Protein AF-A0A164G8L7-F1 (afdb_monomer)

Secondary structure (DSSP, 8-state):
---S---EE-TTS-EE-----S-HHHHHHHHHHHH-GGGHHHHHHHHHHHHH--S-----S-----------------PPPGGGTS-GGG------SHHHHHHHHHHHHHHTT--GGGGGSHHHHHHHHHHHTT--PPPHHHHHHHHHHHH-

Mean predicted aligned error: 19.89 Å

Foldseek 3Di:
DPPPDPFDADPVRHTDPDPDDPDPLVVVLVCCVVPVVVCNVVSVVVVVCVVPDDPDDDDDDDDDDDDDDDPPPPPPPPPPPVVVVPDPVPPDPQDDDLVSVLVVVLCVCVVVVHQLCLLVDPVNCVVVVVRVPPHDRDHSVVSVVVVVVVPD

Organism: NCBI:txid35525

Sequence (152 aa):
ICHKTKTKFNKKGEIELLTITNNSGYNAKRHIRTIHPTHLTEFNSAWQRRNQEPSEERQSSNPVQAGLSTTRKVKKANQPSIKNHLDSSWKYKQIRTQEDLDKAILNHLIADLLPFSEVEKEAFKNLIGGLSGPLVIRSRPFMVELLKKTYS

Radius of gyration: 28.93 Å; Cα contacts (8 Å, |Δi|>4): 63; chains: 1; bounding box: 75×44×63 Å

Structure (mmCIF, N/CA/C/O backbone):
data_AF-A0A164G8L7-F1
#
_entry.id   AF-A0A164G8L7-F1
#
loop_
_atom_site.group_PDB
_atom_site.id
_atom_site.type_symbol
_atom_site.label_atom_id
_atom_site.label_alt_id
_atom_site.label_comp_id
_atom_site.label_asym_id
_atom_site.label_entity_id
_atom_site.label_seq_id
_atom_site.pdbx_PDB_ins_code
_atom_site.Cartn_x
_atom_site.Cartn_y
_atom_site.Cartn_z
_atom_site.occupancy
_atom_site.B_iso_or_equiv
_atom_site.auth_seq_id
_atom_site.auth_comp_id
_atom_site.auth_asym_id
_atom_site.auth_atom_id
_atom_site.pdbx_PDB_model_num
ATOM 1 N N . ILE A 1 1 ? 27.677 6.002 -26.194 1.00 47.03 1 ILE A N 1
ATOM 2 C CA . ILE A 1 1 ? 26.192 5.926 -26.172 1.00 47.03 1 ILE A CA 1
ATOM 3 C C . ILE A 1 1 ? 25.774 4.668 -26.947 1.00 47.03 1 ILE A C 1
ATOM 5 O O . ILE A 1 1 ? 25.659 4.741 -28.158 1.00 47.03 1 ILE A O 1
ATOM 9 N N . CYS A 1 2 ? 25.651 3.498 -26.298 1.00 50.09 2 CYS A N 1
ATOM 10 C CA . CYS A 1 2 ? 25.467 2.197 -26.990 1.00 50.09 2 CYS A CA 1
ATOM 11 C C . CYS A 1 2 ? 24.155 1.463 -26.622 1.00 50.09 2 CYS A C 1
ATOM 13 O O . CYS A 1 2 ? 23.989 0.273 -26.872 1.00 50.09 2 CYS A O 1
ATOM 15 N N . HIS A 1 3 ? 23.192 2.154 -26.007 1.00 50.34 3 HIS A N 1
ATOM 16 C CA . HIS A 1 3 ? 21.934 1.541 -25.562 1.00 50.34 3 HIS A CA 1
ATOM 17 C C . HIS A 1 3 ? 20.722 2.370 -25.987 1.00 50.34 3 HIS A C 1
ATOM 19 O O . HIS A 1 3 ? 19.948 2.797 -25.136 1.00 50.34 3 HIS A O 1
ATOM 25 N N . LYS A 1 4 ? 20.564 2.641 -27.290 1.00 45.34 4 LYS A N 1
ATOM 26 C CA . LYS A 1 4 ? 19.409 3.421 -27.766 1.00 45.34 4 LYS A CA 1
ATOM 27 C C . LYS A 1 4 ? 18.120 2.616 -27.966 1.00 45.34 4 LYS A C 1
ATOM 29 O O . LYS A 1 4 ? 17.067 3.229 -27.953 1.00 45.34 4 LYS A O 1
ATOM 34 N N . THR A 1 5 ? 18.145 1.283 -28.016 1.00 50.69 5 THR A N 1
ATOM 35 C CA . THR A 1 5 ? 16.911 0.474 -28.088 1.00 50.69 5 THR A CA 1
ATOM 36 C C . THR A 1 5 ? 17.159 -0.943 -27.557 1.00 50.69 5 THR A C 1
ATOM 38 O O . THR A 1 5 ? 17.983 -1.683 -28.087 1.00 50.69 5 THR A O 1
ATOM 41 N N . LYS A 1 6 ? 16.474 -1.328 -26.469 1.00 57.34 6 LYS A N 1
ATOM 42 C CA . LYS A 1 6 ? 16.587 -2.650 -25.808 1.00 57.34 6 LYS A CA 1
ATOM 43 C C . LYS A 1 6 ? 15.498 -3.643 -26.248 1.00 57.34 6 LYS A C 1
ATOM 45 O O . LYS A 1 6 ? 15.249 -4.616 -25.544 1.00 57.34 6 LYS A O 1
ATOM 50 N N . THR A 1 7 ? 14.847 -3.414 -27.385 1.00 58.50 7 THR A N 1
ATOM 51 C CA . THR A 1 7 ? 13.706 -4.231 -27.819 1.00 58.50 7 THR A CA 1
ATOM 52 C C . THR A 1 7 ? 14.050 -4.925 -29.126 1.00 58.50 7 THR A C 1
ATOM 54 O O . THR A 1 7 ? 14.300 -4.266 -30.133 1.00 58.50 7 THR A O 1
ATOM 57 N N . LYS A 1 8 ? 14.108 -6.258 -29.094 1.00 61.44 8 LYS A N 1
ATOM 58 C CA . LYS A 1 8 ? 14.301 -7.104 -30.274 1.00 61.44 8 LYS A CA 1
ATOM 59 C C . LYS A 1 8 ? 12.960 -7.749 -30.621 1.00 61.44 8 LYS A C 1
ATOM 61 O O . LYS A 1 8 ? 12.255 -8.188 -29.718 1.00 61.44 8 LYS A O 1
ATOM 66 N N . PHE A 1 9 ? 12.623 -7.795 -31.906 1.00 57.78 9 PHE A N 1
ATOM 67 C CA . PHE A 1 9 ? 11.383 -8.389 -32.402 1.00 57.78 9 PHE A CA 1
ATOM 68 C C . PHE A 1 9 ? 11.668 -9.722 -33.104 1.00 57.78 9 PHE A C 1
ATOM 70 O O . PHE A 1 9 ? 12.713 -9.882 -33.744 1.00 57.78 9 PHE A O 1
ATOM 77 N N . ASN A 1 10 ? 10.765 -10.691 -32.968 1.00 66.75 10 ASN A N 1
ATOM 78 C CA . ASN A 1 10 ? 10.853 -11.974 -33.661 1.00 66.75 10 ASN A CA 1
ATOM 79 C C . ASN A 1 10 ? 10.420 -11.841 -35.143 1.00 66.75 10 ASN A C 1
ATOM 81 O O . ASN A 1 10 ? 9.955 -10.791 -35.581 1.00 66.75 10 ASN A O 1
ATOM 85 N N . LYS A 1 11 ? 10.540 -12.920 -35.936 1.00 61.62 11 LYS A N 1
ATOM 86 C CA . LYS A 1 11 ? 10.135 -12.938 -37.363 1.00 61.62 11 LYS A CA 1
ATOM 87 C C . LYS A 1 11 ? 8.633 -12.684 -37.600 1.00 61.62 11 LYS A C 1
ATOM 89 O O . LYS A 1 11 ? 8.236 -12.504 -38.743 1.00 61.62 11 LYS A O 1
ATOM 94 N N . LYS A 1 12 ? 7.818 -12.700 -36.541 1.00 72.62 12 LYS A N 1
ATOM 95 C CA . LYS A 1 12 ? 6.378 -12.408 -36.546 1.00 72.62 12 LYS A CA 1
ATOM 96 C C . LYS A 1 12 ? 6.063 -10.989 -36.043 1.00 72.62 12 LYS A C 1
ATOM 98 O O . LYS A 1 12 ? 4.899 -10.626 -35.972 1.00 72.62 12 LYS A O 1
ATOM 103 N N . GLY A 1 13 ? 7.083 -10.190 -35.707 1.00 54.62 13 GLY A N 1
ATOM 104 C CA . GLY A 1 13 ? 6.930 -8.815 -35.228 1.00 54.62 13 GLY A CA 1
ATOM 105 C C . GLY A 1 13 ? 6.626 -8.674 -33.732 1.00 54.62 13 GLY A C 1
ATOM 106 O O . GLY A 1 13 ? 6.323 -7.574 -33.285 1.00 54.62 13 GLY A O 1
ATOM 107 N N . GLU A 1 14 ? 6.724 -9.742 -32.939 1.00 66.00 14 GLU A N 1
ATOM 108 C CA . GLU A 1 14 ? 6.446 -9.707 -31.495 1.00 66.00 14 GLU A CA 1
ATOM 109 C C . GLU A 1 14 ? 7.721 -9.437 -30.686 1.00 66.00 14 GLU A C 1
ATOM 111 O O . GLU A 1 14 ? 8.821 -9.812 -31.100 1.00 66.00 14 GLU A O 1
ATOM 116 N N . ILE A 1 15 ? 7.579 -8.819 -29.510 1.00 59.69 15 ILE A N 1
ATOM 117 C CA . ILE A 1 15 ? 8.696 -8.525 -28.601 1.00 59.69 15 ILE A CA 1
ATOM 118 C C . ILE A 1 15 ? 9.314 -9.843 -28.099 1.00 59.69 15 ILE A C 1
ATOM 120 O O . ILE A 1 15 ? 8.676 -10.611 -27.382 1.00 59.69 15 ILE A O 1
ATOM 124 N N . GLU A 1 16 ? 10.577 -10.100 -28.442 1.00 63.84 16 GLU A N 1
ATOM 125 C CA . GLU A 1 16 ? 11.341 -11.255 -27.966 1.00 63.84 16 GLU A CA 1
ATOM 126 C C . GLU A 1 16 ? 11.993 -10.901 -26.620 1.00 63.84 16 GLU A C 1
ATOM 128 O O . GLU A 1 16 ? 12.859 -10.022 -26.544 1.00 63.84 16 GLU A O 1
ATOM 133 N N . LEU A 1 17 ? 11.573 -11.571 -25.540 1.00 55.78 17 LEU A N 1
ATOM 134 C CA . LEU A 1 17 ? 12.124 -11.342 -24.205 1.00 55.78 17 LEU A CA 1
ATOM 135 C C . LEU A 1 17 ? 13.630 -11.645 -24.213 1.00 55.78 17 LEU A C 1
ATOM 137 O O . LEU A 1 17 ? 14.062 -12.772 -24.460 1.00 55.78 17 LEU A O 1
ATOM 141 N N . LEU A 1 18 ? 14.452 -10.633 -23.938 1.00 58.69 18 LEU A N 1
ATOM 142 C CA . LEU A 1 18 ? 15.902 -10.778 -23.935 1.00 58.69 18 LEU A CA 1
ATOM 143 C C . LEU A 1 18 ? 16.316 -11.624 -22.718 1.00 58.69 18 LEU A C 1
ATOM 145 O O . LEU A 1 18 ? 16.441 -11.108 -21.611 1.00 58.69 18 LEU A O 1
ATOM 149 N N . THR A 1 19 ? 16.527 -12.932 -22.894 1.00 51.91 19 THR A N 1
ATOM 150 C CA . THR A 1 19 ? 16.945 -13.822 -21.795 1.00 51.91 19 THR A CA 1
ATOM 151 C C . THR A 1 19 ? 18.378 -13.501 -21.374 1.00 51.91 19 THR A C 1
ATOM 153 O O . THR A 1 19 ? 19.343 -14.019 -21.946 1.00 51.91 19 THR A O 1
ATOM 156 N N . ILE A 1 20 ? 18.557 -12.604 -20.408 1.00 55.66 20 ILE A N 1
ATOM 157 C CA . ILE A 1 20 ? 19.858 -12.342 -19.789 1.00 55.66 20 ILE A CA 1
ATOM 158 C C . ILE A 1 20 ? 20.155 -13.523 -18.869 1.00 55.66 20 ILE A C 1
ATOM 160 O O . ILE A 1 20 ? 19.512 -13.706 -17.842 1.00 55.66 20 ILE A O 1
ATOM 164 N N . THR A 1 21 ? 21.112 -14.357 -19.262 1.00 53.88 21 THR A N 1
ATOM 165 C CA . THR A 1 21 ? 21.589 -15.445 -18.400 1.00 53.88 21 THR A CA 1
ATOM 166 C C . THR A 1 21 ? 22.660 -14.892 -17.462 1.00 53.88 21 THR A C 1
ATOM 168 O O . THR A 1 21 ? 23.393 -13.985 -17.850 1.00 53.88 21 THR A O 1
ATOM 171 N N . ASN A 1 22 ? 22.836 -15.448 -16.261 1.00 57.75 22 ASN A N 1
ATOM 172 C CA . ASN A 1 22 ? 23.932 -15.044 -15.357 1.00 57.75 22 ASN A CA 1
ATOM 173 C C . ASN A 1 22 ? 25.336 -15.405 -15.888 1.00 57.75 22 ASN A C 1
ATOM 175 O O . ASN A 1 22 ? 26.340 -15.195 -15.208 1.00 57.75 22 ASN A O 1
ATOM 179 N N . ASN A 1 23 ? 25.434 -15.942 -17.106 1.00 66.75 23 ASN A N 1
ATOM 180 C CA . ASN A 1 23 ? 26.694 -16.251 -17.750 1.00 66.75 23 ASN A CA 1
ATOM 181 C C . ASN A 1 23 ? 27.122 -15.105 -18.683 1.00 66.75 23 ASN A C 1
ATOM 183 O O . ASN A 1 23 ? 26.623 -14.948 -19.802 1.00 66.75 23 ASN A O 1
ATOM 187 N N . SER A 1 24 ? 28.090 -14.315 -18.211 1.00 71.12 24 SER A N 1
ATOM 188 C CA . SER A 1 24 ? 28.632 -13.144 -18.913 1.00 71.12 24 SER A CA 1
ATOM 189 C C . SER A 1 24 ? 29.172 -13.463 -20.310 1.00 71.12 24 SER A C 1
ATOM 191 O O . SER A 1 24 ? 29.078 -12.626 -21.205 1.00 71.12 24 SER A O 1
ATOM 193 N N . GLY A 1 25 ? 29.665 -14.683 -20.534 1.00 74.12 25 GLY A N 1
ATOM 194 C CA . GLY A 1 25 ? 30.187 -15.119 -21.825 1.00 74.12 25 GLY A CA 1
ATOM 195 C C . GLY A 1 25 ? 29.123 -15.297 -22.904 1.00 74.12 25 GLY A C 1
ATOM 196 O O . GLY A 1 25 ? 29.298 -14.839 -24.032 1.00 74.12 25 GLY A O 1
ATOM 197 N N . TYR A 1 26 ? 27.985 -15.903 -22.557 1.00 72.69 26 TYR A N 1
ATOM 198 C CA . TYR A 1 26 ? 26.862 -16.048 -23.491 1.00 72.69 26 TYR A CA 1
ATOM 199 C C . TYR A 1 26 ? 26.234 -14.694 -23.820 1.00 72.69 26 TYR A C 1
ATOM 201 O O . TYR A 1 26 ? 25.868 -14.447 -24.972 1.00 72.69 26 TYR A O 1
ATOM 209 N N . ASN A 1 27 ? 26.176 -13.792 -22.837 1.00 74.06 27 ASN A N 1
ATOM 210 C CA . ASN A 1 27 ? 25.706 -12.426 -23.052 1.00 74.06 27 ASN A CA 1
ATOM 211 C C . ASN A 1 27 ? 26.654 -11.650 -23.985 1.00 74.06 27 ASN A C 1
ATOM 213 O O . ASN A 1 27 ? 26.184 -11.017 -24.931 1.00 74.06 27 ASN A O 1
ATOM 217 N N . ALA A 1 28 ? 27.974 -11.756 -23.786 1.00 78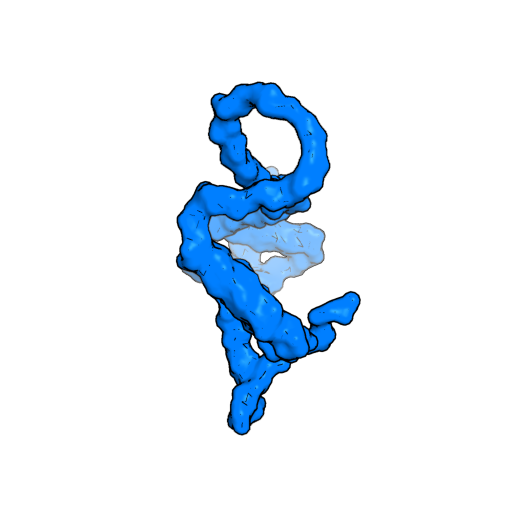.50 28 ALA A N 1
ATOM 218 C CA . ALA A 1 28 ? 28.977 -11.137 -24.657 1.00 78.50 28 ALA A CA 1
ATOM 219 C C . ALA A 1 28 ? 28.918 -11.688 -26.092 1.00 78.50 28 ALA A C 1
ATOM 221 O O . ALA A 1 28 ? 28.874 -10.917 -27.050 1.00 78.50 28 ALA A O 1
ATOM 222 N N . LYS A 1 29 ? 28.807 -13.014 -26.252 1.00 80.38 29 LYS A N 1
ATOM 223 C CA . LYS A 1 29 ? 28.635 -13.660 -27.563 1.00 80.38 29 LYS A CA 1
ATOM 224 C C . LYS A 1 29 ? 27.395 -13.147 -28.289 1.00 80.38 29 LYS A C 1
ATOM 226 O O . LYS A 1 29 ? 27.443 -12.886 -29.488 1.00 80.38 29 LYS A O 1
ATOM 231 N N . ARG A 1 30 ? 26.276 -13.002 -27.572 1.00 75.31 30 ARG A N 1
ATOM 232 C CA . ARG A 1 30 ? 25.035 -12.454 -28.131 1.00 75.31 30 ARG A CA 1
ATOM 233 C C . ARG A 1 30 ? 25.223 -11.007 -28.581 1.00 75.31 30 ARG A C 1
ATOM 235 O O . ARG A 1 30 ? 24.835 -10.694 -29.698 1.00 75.31 30 ARG A O 1
ATOM 242 N N . HIS A 1 31 ? 25.840 -10.166 -27.754 1.00 80.44 31 HIS A N 1
ATOM 243 C CA . HIS A 1 31 ? 26.101 -8.765 -28.086 1.00 80.44 31 HIS A CA 1
ATOM 244 C C . HIS A 1 31 ? 26.947 -8.625 -29.356 1.00 80.44 31 HIS A C 1
ATOM 246 O O . HIS A 1 31 ? 26.561 -7.894 -30.267 1.00 80.44 31 HIS A O 1
ATOM 252 N N . ILE A 1 32 ? 28.043 -9.382 -29.456 1.00 82.69 32 ILE A N 1
ATOM 253 C CA . ILE A 1 32 ? 28.915 -9.368 -30.637 1.00 82.69 32 ILE A CA 1
ATOM 254 C C . ILE A 1 32 ? 28.148 -9.841 -31.872 1.00 82.69 32 ILE A C 1
ATOM 256 O O . ILE A 1 32 ? 28.195 -9.178 -32.897 1.00 82.69 32 ILE A O 1
ATOM 260 N N . ARG A 1 33 ? 27.342 -10.908 -31.770 1.00 79.19 33 ARG A N 1
ATOM 261 C CA . ARG A 1 33 ? 26.478 -11.354 -32.880 1.00 79.19 33 ARG A CA 1
ATOM 262 C C . ARG A 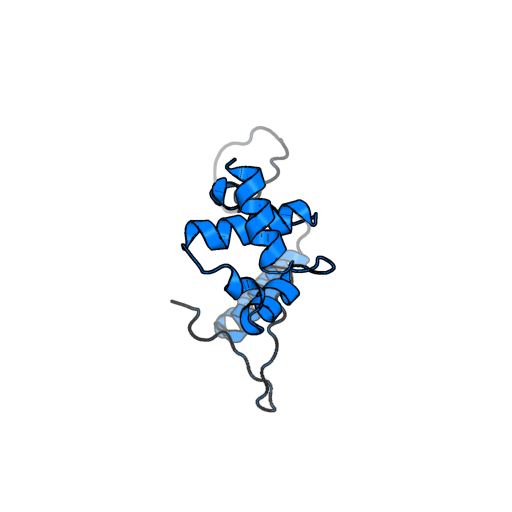1 33 ? 25.535 -10.263 -33.386 1.00 79.19 33 ARG A C 1
ATOM 264 O O . ARG A 1 33 ? 25.299 -10.194 -34.584 1.00 79.19 33 ARG A O 1
ATOM 271 N N . THR A 1 34 ? 24.960 -9.469 -32.485 1.00 75.94 34 THR A N 1
ATOM 272 C CA . THR A 1 34 ? 23.922 -8.490 -32.841 1.00 75.94 34 THR A CA 1
ATOM 273 C C . THR A 1 34 ? 24.471 -7.127 -33.245 1.00 75.94 34 THR A C 1
ATOM 275 O O . THR A 1 34 ? 23.880 -6.485 -34.102 1.00 75.94 34 THR A O 1
ATOM 278 N N . ILE A 1 35 ? 25.557 -6.669 -32.618 1.00 78.44 35 ILE A N 1
ATOM 279 C CA . ILE A 1 35 ? 26.072 -5.297 -32.771 1.00 78.44 35 ILE A CA 1
ATOM 280 C C . ILE A 1 35 ? 27.391 -5.270 -33.549 1.00 78.44 35 ILE A C 1
ATOM 282 O O . ILE A 1 35 ? 27.651 -4.326 -34.288 1.00 78.44 35 ILE A O 1
ATOM 286 N N . HIS A 1 36 ? 28.210 -6.316 -33.424 1.00 81.38 36 HIS A N 1
ATOM 287 C CA . HIS A 1 36 ? 29.550 -6.389 -34.010 1.00 81.38 36 HIS A CA 1
ATOM 288 C C . HIS A 1 36 ? 29.751 -7.692 -34.805 1.00 81.38 36 HIS A C 1
ATOM 290 O O . HIS A 1 36 ? 30.668 -8.462 -34.502 1.00 81.38 36 HIS A O 1
ATOM 296 N N . PRO A 1 37 ? 28.895 -7.985 -35.807 1.00 83.06 37 PRO A N 1
ATOM 297 C CA . PRO A 1 37 ? 28.901 -9.273 -36.502 1.00 83.06 37 PRO A CA 1
ATOM 298 C C . PRO A 1 37 ? 30.235 -9.567 -37.201 1.00 83.06 37 PRO A C 1
ATOM 300 O O . PRO A 1 37 ? 30.631 -10.726 -37.292 1.00 83.06 37 PRO A O 1
ATOM 303 N N . THR A 1 38 ? 30.968 -8.531 -37.615 1.00 89.19 38 THR A N 1
ATOM 304 C CA . THR A 1 38 ? 32.314 -8.634 -38.202 1.00 89.19 38 THR A CA 1
ATOM 305 C C . THR A 1 38 ? 33.345 -9.247 -37.247 1.00 89.19 38 THR A C 1
ATOM 307 O O . THR A 1 38 ? 34.247 -9.947 -37.691 1.00 89.19 38 THR A O 1
ATOM 310 N N . HIS A 1 39 ? 33.182 -9.063 -35.933 1.00 84.62 39 HIS A N 1
ATOM 311 C CA . HIS A 1 39 ? 34.090 -9.584 -34.901 1.00 84.62 39 HIS A CA 1
ATOM 312 C C . HIS A 1 39 ? 33.662 -10.955 -34.359 1.00 84.62 39 HIS A C 1
ATOM 314 O O . HIS A 1 39 ? 34.287 -11.512 -33.453 1.00 84.62 39 HIS A O 1
ATOM 320 N N . LEU A 1 40 ? 32.578 -11.526 -34.892 1.00 84.62 40 LEU A N 1
ATOM 321 C CA . LEU A 1 40 ? 32.019 -12.776 -34.393 1.00 84.62 40 LEU A CA 1
ATOM 322 C C . L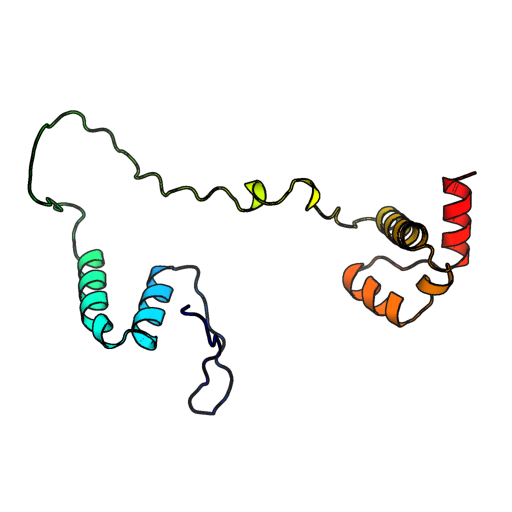EU A 1 40 ? 32.962 -13.966 -34.600 1.00 84.62 40 LEU A C 1
ATOM 324 O O . LEU A 1 40 ? 33.057 -14.831 -33.727 1.00 84.62 40 LEU A O 1
ATOM 328 N N . THR A 1 41 ? 33.641 -14.017 -35.743 1.00 86.62 41 THR A N 1
ATOM 329 C CA . THR A 1 41 ? 34.579 -15.095 -36.078 1.00 86.62 41 THR A CA 1
ATOM 330 C C . THR A 1 41 ? 35.764 -15.089 -35.119 1.00 86.62 41 THR A C 1
ATOM 332 O O . THR A 1 41 ? 36.042 -16.103 -34.487 1.00 86.62 41 THR A O 1
ATOM 335 N N . GLU A 1 42 ? 36.381 -13.924 -34.919 1.00 87.06 42 GLU A N 1
ATOM 336 C CA . GLU A 1 42 ? 37.488 -13.733 -33.979 1.00 87.06 42 GLU A CA 1
ATOM 337 C C . GLU A 1 42 ? 37.091 -14.115 -32.544 1.00 87.06 42 GLU A C 1
ATOM 339 O O . GLU A 1 42 ? 37.792 -14.881 -31.875 1.00 87.06 42 GLU A O 1
ATOM 344 N N . PHE A 1 43 ? 35.915 -13.662 -32.095 1.00 86.00 43 PHE A N 1
ATOM 345 C CA . PHE A 1 43 ? 35.389 -14.002 -30.776 1.00 86.00 43 PHE A CA 1
ATOM 346 C C . PHE A 1 43 ? 35.172 -15.511 -30.607 1.00 86.00 43 PHE A C 1
ATOM 348 O O . PHE A 1 43 ? 35.531 -16.074 -29.572 1.00 86.00 43 PHE A O 1
ATOM 355 N N . ASN A 1 44 ? 34.594 -16.189 -31.604 1.00 86.81 44 ASN A N 1
ATOM 356 C CA . ASN A 1 44 ? 34.367 -17.634 -31.541 1.00 86.81 44 ASN A CA 1
ATOM 357 C C . ASN A 1 44 ? 35.686 -18.411 -31.485 1.00 86.81 44 ASN A C 1
ATOM 359 O O . ASN A 1 44 ? 35.794 -19.331 -30.674 1.00 86.81 44 ASN A O 1
ATOM 363 N N . SER A 1 45 ? 36.686 -18.012 -32.271 1.00 85.69 45 SER A N 1
ATOM 364 C CA . SER A 1 45 ? 38.014 -18.631 -32.258 1.00 85.69 45 SER A CA 1
ATOM 365 C C . SER A 1 45 ? 38.715 -18.443 -30.909 1.00 85.69 45 SER A C 1
ATOM 367 O O . SER A 1 45 ? 39.293 -19.383 -30.367 1.00 85.69 45 SER A O 1
ATOM 369 N N . ALA A 1 46 ? 38.630 -17.255 -30.300 1.00 83.94 46 ALA A N 1
ATOM 370 C CA . ALA A 1 46 ? 39.159 -17.016 -28.953 1.00 83.94 46 ALA A CA 1
ATOM 371 C C . ALA A 1 46 ? 38.408 -17.820 -27.872 1.00 83.94 46 ALA A C 1
ATOM 373 O O . ALA A 1 46 ? 39.019 -18.340 -26.936 1.00 83.94 46 ALA A O 1
ATOM 374 N N . TRP A 1 47 ? 37.087 -17.955 -28.017 1.00 81.25 47 TRP A N 1
ATOM 375 C CA . TRP A 1 47 ? 36.238 -18.725 -27.108 1.00 81.25 47 TRP A CA 1
ATOM 376 C C . TRP A 1 47 ? 36.519 -20.230 -27.174 1.00 81.25 47 TRP A C 1
ATOM 378 O O . TRP A 1 47 ? 36.515 -20.901 -26.145 1.00 81.25 47 TRP A O 1
ATOM 388 N N . GLN A 1 48 ? 36.775 -20.764 -28.370 1.00 80.00 48 GLN A N 1
ATOM 389 C CA . GLN A 1 48 ? 37.137 -22.168 -28.567 1.00 80.00 48 GLN A CA 1
ATOM 390 C C . GLN A 1 48 ? 38.529 -22.479 -28.016 1.00 80.00 48 GLN A C 1
ATOM 392 O O . GLN A 1 48 ? 38.658 -23.455 -27.283 1.00 80.00 48 GLN A O 1
ATOM 397 N N . ARG A 1 49 ? 39.526 -21.610 -28.252 1.00 78.75 49 ARG A N 1
ATOM 398 C CA . ARG A 1 49 ? 40.872 -21.752 -27.660 1.00 78.75 49 ARG A CA 1
ATOM 399 C C . ARG A 1 49 ? 40.828 -21.848 -26.137 1.00 78.75 49 ARG A C 1
ATOM 401 O O . ARG A 1 49 ? 41.447 -22.728 -25.554 1.00 78.75 49 ARG A O 1
ATOM 408 N N . ARG A 1 50 ? 40.006 -21.017 -25.487 1.00 72.06 50 ARG A N 1
ATOM 409 C CA . ARG A 1 50 ? 39.801 -21.066 -24.030 1.00 72.06 50 ARG A CA 1
ATOM 410 C C . ARG A 1 50 ? 39.285 -22.422 -23.525 1.00 72.06 50 ARG A C 1
ATOM 412 O O . ARG A 1 50 ? 39.553 -22.765 -22.381 1.00 72.06 50 ARG A O 1
ATOM 419 N N . ASN A 1 51 ? 38.517 -23.148 -24.334 1.00 66.38 51 ASN A N 1
ATOM 420 C CA . ASN A 1 51 ? 37.934 -24.431 -23.939 1.00 66.38 51 ASN A CA 1
ATOM 421 C C . ASN A 1 51 ? 38.812 -25.631 -24.327 1.00 66.38 51 ASN A C 1
ATOM 423 O O . ASN A 1 51 ? 38.479 -26.747 -23.942 1.00 66.38 51 ASN A O 1
ATOM 427 N N . GLN A 1 52 ? 39.874 -25.414 -25.110 1.00 62.72 52 GLN A N 1
ATOM 428 C CA . GLN A 1 52 ? 40.753 -26.466 -25.628 1.00 62.72 52 GLN A CA 1
ATOM 429 C C . GLN A 1 52 ? 42.171 -26.430 -25.042 1.00 62.72 52 GLN A C 1
ATOM 431 O O . GLN A 1 52 ? 42.841 -27.453 -25.093 1.00 62.72 52 GLN A O 1
ATOM 436 N N . GLU A 1 53 ? 42.632 -25.312 -24.472 1.00 51.41 53 GLU A N 1
ATOM 437 C CA . GLU A 1 53 ? 43.943 -25.250 -23.807 1.00 51.41 53 GLU A CA 1
ATOM 438 C C . GLU A 1 53 ? 43.902 -25.951 -22.429 1.00 51.41 53 GLU A C 1
ATOM 440 O O . GLU A 1 53 ? 43.141 -25.519 -21.552 1.00 51.41 53 GLU A O 1
ATOM 445 N N . PRO A 1 54 ? 44.729 -26.996 -22.186 1.00 50.25 54 P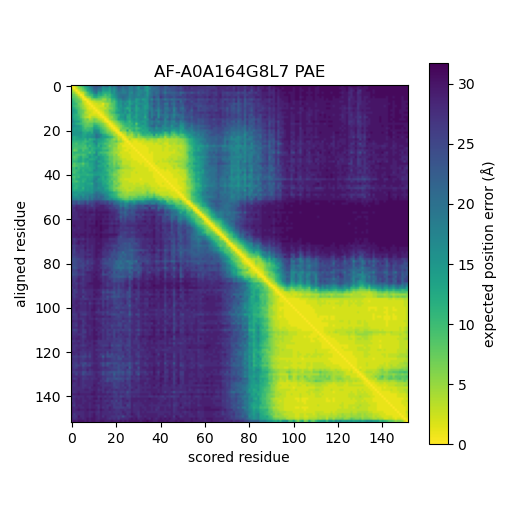RO A N 1
ATOM 446 C CA . PRO A 1 54 ? 45.164 -27.336 -20.835 1.00 50.25 54 PRO A CA 1
ATOM 447 C C . PRO A 1 54 ? 45.843 -26.104 -20.231 1.00 50.25 54 PRO A C 1
ATOM 449 O O . PRO A 1 54 ? 46.457 -25.315 -20.939 1.00 50.25 54 PRO A O 1
ATOM 452 N N . SER A 1 55 ? 45.701 -25.905 -18.926 1.00 54.31 55 SER A N 1
ATOM 453 C CA . SER A 1 55 ? 46.063 -24.680 -18.203 1.00 54.31 55 SER A CA 1
ATOM 454 C C . SER A 1 55 ? 47.572 -24.420 -18.051 1.00 54.31 55 SER A C 1
ATOM 456 O O . SER A 1 55 ? 48.007 -23.995 -16.982 1.00 54.31 55 SER A O 1
ATOM 458 N N . GLU A 1 56 ? 48.373 -24.656 -19.083 1.00 49.38 56 GLU A N 1
ATOM 459 C CA . GLU A 1 56 ? 49.801 -24.357 -19.123 1.00 49.38 56 GLU A CA 1
ATOM 460 C C . GLU A 1 56 ? 50.124 -23.629 -20.434 1.00 49.38 56 GLU A C 1
ATOM 462 O O . GLU A 1 56 ? 49.584 -23.953 -21.482 1.00 49.38 56 GLU A O 1
ATOM 467 N N . GLU A 1 57 ? 50.981 -22.612 -20.337 1.00 46.12 57 GLU A N 1
ATOM 468 C CA . GLU A 1 57 ? 51.443 -21.723 -21.415 1.00 46.12 57 GLU A CA 1
ATOM 469 C C . GLU A 1 57 ? 50.525 -20.557 -21.817 1.00 46.12 57 GLU A C 1
ATOM 471 O O . GLU A 1 57 ? 49.873 -20.524 -22.856 1.00 46.12 57 GLU A O 1
ATOM 476 N N . ARG A 1 58 ? 50.629 -19.466 -21.047 1.00 47.62 58 ARG A N 1
ATOM 477 C CA . ARG A 1 58 ? 50.633 -18.120 -21.643 1.00 47.62 58 ARG A CA 1
ATOM 478 C C . ARG A 1 58 ? 51.844 -17.335 -21.166 1.00 47.62 58 ARG A C 1
ATOM 480 O O . ARG A 1 58 ? 51.760 -16.541 -20.233 1.00 47.62 58 ARG A O 1
ATOM 487 N N . GLN A 1 59 ? 52.970 -17.564 -21.835 1.00 38.06 59 GLN A N 1
ATOM 488 C CA . GLN A 1 59 ? 54.066 -16.605 -21.886 1.00 38.06 59 GLN A CA 1
ATOM 489 C C . GLN A 1 59 ? 53.705 -15.524 -22.915 1.00 38.06 59 GLN A C 1
ATOM 491 O O . GLN A 1 59 ? 53.665 -15.778 -24.115 1.00 38.06 59 GLN A O 1
ATOM 496 N N . SER A 1 60 ? 53.421 -14.313 -22.435 1.00 37.94 60 SER A N 1
ATOM 497 C CA . SER A 1 60 ? 53.618 -13.094 -23.223 1.00 37.94 60 SER A CA 1
ATOM 498 C C . SER A 1 60 ? 55.051 -12.628 -22.968 1.00 37.94 60 SER A C 1
ATOM 500 O O . SER A 1 60 ? 55.512 -12.616 -21.829 1.00 37.94 60 SER A O 1
ATOM 502 N N . SER A 1 61 ? 55.751 -12.292 -24.041 1.00 38.50 61 SER A N 1
ATOM 503 C CA . SER A 1 61 ? 57.179 -11.983 -24.142 1.00 38.50 61 SER A CA 1
ATOM 504 C C . SER A 1 61 ? 57.718 -10.917 -23.158 1.00 38.50 61 SER A C 1
ATOM 506 O O . SER A 1 61 ? 57.421 -9.740 -23.332 1.00 38.50 61 SER A O 1
ATOM 508 N N . ASN A 1 62 ? 58.580 -11.380 -22.232 1.00 35.91 62 ASN A N 1
ATOM 509 C CA . ASN A 1 62 ? 59.791 -10.789 -21.600 1.00 35.91 62 ASN A CA 1
ATOM 510 C C . ASN A 1 62 ? 59.787 -9.431 -20.834 1.00 35.91 62 ASN A C 1
ATOM 512 O O . ASN A 1 62 ? 59.076 -8.511 -21.219 1.00 35.91 62 ASN A O 1
ATOM 516 N N . PRO A 1 63 ? 60.750 -9.202 -19.895 1.00 52.78 63 PRO A N 1
ATOM 517 C CA . PRO A 1 63 ? 61.419 -10.160 -18.996 1.00 52.78 63 PRO A CA 1
ATOM 518 C C . PRO A 1 63 ? 61.538 -9.683 -17.518 1.00 52.78 63 PRO A C 1
ATOM 520 O O . PRO A 1 63 ? 61.314 -8.525 -17.185 1.00 52.78 63 PRO A O 1
ATOM 523 N N . VAL A 1 64 ? 62.037 -10.602 -16.679 1.00 31.30 64 VAL A N 1
ATOM 524 C CA . VAL A 1 64 ? 62.787 -10.414 -15.415 1.00 31.30 64 VAL A CA 1
ATOM 525 C C . VAL A 1 64 ? 62.086 -10.830 -14.106 1.00 31.30 64 VAL A C 1
ATOM 527 O O . VAL A 1 64 ? 61.178 -10.190 -13.591 1.00 31.30 64 VAL A O 1
ATOM 530 N N . GLN A 1 65 ? 62.697 -11.885 -13.553 1.00 35.19 65 GLN A N 1
ATOM 531 C CA . GLN A 1 65 ? 62.779 -12.340 -12.163 1.00 35.19 65 GLN A CA 1
ATOM 532 C C . GLN A 1 65 ? 61.691 -13.264 -11.608 1.00 35.19 65 GLN A C 1
ATOM 534 O O . GLN A 1 65 ? 60.693 -12.883 -11.003 1.00 35.19 65 GLN A O 1
ATOM 539 N N . ALA A 1 66 ? 62.033 -14.544 -11.771 1.00 38.09 66 ALA A N 1
ATOM 540 C CA . ALA A 1 66 ? 61.699 -15.667 -10.920 1.00 38.09 66 ALA A CA 1
ATOM 541 C C . ALA A 1 66 ? 61.767 -15.334 -9.422 1.00 38.09 66 ALA A C 1
ATOM 543 O O . ALA A 1 66 ? 62.721 -14.724 -8.944 1.00 38.09 66 ALA A O 1
ATOM 544 N N . GLY A 1 67 ? 60.784 -15.839 -8.682 1.00 35.16 67 GLY A N 1
ATOM 545 C CA . GLY A 1 67 ? 60.827 -15.870 -7.231 1.00 35.16 67 GLY A CA 1
ATOM 546 C C . GLY A 1 67 ? 59.444 -16.015 -6.620 1.00 35.16 67 GLY A C 1
ATOM 547 O O . GLY A 1 67 ? 58.697 -15.050 -6.533 1.00 35.16 67 GLY A O 1
ATOM 548 N N . LEU A 1 68 ? 59.172 -17.218 -6.118 1.00 33.66 68 LEU A N 1
ATOM 549 C CA . LEU A 1 68 ? 58.110 -17.556 -5.173 1.00 33.66 68 LEU A CA 1
ATOM 550 C C . LEU A 1 68 ? 56.737 -17.919 -5.762 1.00 33.66 68 LEU A C 1
ATOM 552 O O . LEU A 1 68 ? 55.836 -17.106 -5.967 1.00 33.66 68 LEU A O 1
ATOM 556 N N . SER A 1 69 ? 56.571 -19.231 -5.917 1.00 42.81 69 SER A N 1
ATOM 557 C CA . SER A 1 69 ? 55.301 -19.936 -6.000 1.00 42.81 69 SER A CA 1
ATOM 558 C C . SER A 1 69 ? 54.434 -19.571 -4.796 1.00 42.81 69 SER A C 1
ATOM 560 O O . SER A 1 69 ? 54.591 -20.085 -3.692 1.00 42.81 69 SER A O 1
ATOM 562 N N . THR A 1 70 ? 53.481 -18.674 -4.989 1.00 37.75 70 THR A N 1
ATOM 563 C CA . THR A 1 70 ? 52.304 -18.612 -4.131 1.00 37.75 70 THR A CA 1
ATOM 564 C C . THR A 1 70 ? 51.116 -18.438 -5.046 1.00 37.75 70 THR A C 1
ATOM 566 O O . THR A 1 70 ? 51.074 -17.523 -5.865 1.00 37.75 70 THR A O 1
ATOM 569 N N . THR A 1 71 ? 50.168 -19.355 -4.922 1.00 43.25 71 THR A N 1
ATOM 570 C CA . THR A 1 71 ? 48.873 -19.376 -5.594 1.00 43.25 71 THR A CA 1
ATOM 571 C C . THR A 1 71 ? 48.118 -18.069 -5.345 1.00 43.25 71 THR A C 1
ATOM 573 O O . THR A 1 71 ? 47.222 -17.972 -4.505 1.00 43.25 71 THR A O 1
ATOM 576 N N . ARG A 1 72 ? 48.449 -17.011 -6.089 1.00 43.91 72 ARG A N 1
ATOM 577 C CA . ARG A 1 72 ? 47.643 -15.796 -6.116 1.00 43.91 72 ARG A CA 1
ATOM 578 C C . ARG A 1 72 ? 46.416 -16.113 -6.948 1.00 43.91 72 ARG A C 1
ATOM 580 O O . ARG A 1 72 ? 46.396 -15.927 -8.160 1.00 43.91 72 ARG A O 1
ATOM 587 N N . LYS A 1 73 ? 45.366 -16.576 -6.257 1.00 45.97 73 LYS A N 1
ATOM 588 C CA . LYS A 1 73 ? 43.981 -16.364 -6.681 1.00 45.97 73 LYS A CA 1
ATOM 589 C C . LYS A 1 73 ? 43.927 -14.937 -7.214 1.00 45.97 73 LYS A C 1
ATOM 591 O O . LYS A 1 73 ? 44.088 -14.002 -6.429 1.00 45.97 73 LYS A O 1
ATOM 596 N N . VAL A 1 74 ? 43.764 -14.768 -8.526 1.00 49.09 74 VAL A N 1
ATOM 597 C CA . VAL A 1 74 ? 43.450 -13.461 -9.099 1.00 49.09 74 VAL A CA 1
ATOM 598 C C . VAL A 1 74 ? 42.173 -13.051 -8.386 1.00 49.09 74 VAL A C 1
ATOM 600 O O . VAL A 1 74 ? 41.112 -13.638 -8.616 1.00 49.09 74 VAL A O 1
ATOM 603 N N . LYS A 1 75 ? 42.300 -12.144 -7.411 1.00 51.56 75 LYS A N 1
ATOM 604 C CA . LYS A 1 75 ? 41.156 -11.563 -6.728 1.00 51.56 75 LYS A CA 1
ATOM 605 C C . LYS A 1 75 ? 40.360 -10.938 -7.859 1.00 51.56 75 LYS A C 1
ATOM 607 O O . LYS A 1 75 ? 40.782 -9.926 -8.415 1.00 51.56 75 LYS A O 1
ATOM 612 N N . LYS A 1 76 ? 39.242 -11.571 -8.241 1.00 58.38 76 LYS A N 1
ATOM 613 C CA . LYS A 1 76 ? 38.184 -10.882 -8.977 1.00 58.38 76 LYS A CA 1
ATOM 614 C C . LYS A 1 76 ? 38.057 -9.539 -8.277 1.00 58.38 76 LYS A C 1
ATOM 616 O O . LYS A 1 76 ? 38.023 -9.533 -7.044 1.00 58.38 76 LYS A O 1
ATOM 621 N N . ALA A 1 77 ? 38.091 -8.436 -9.022 1.00 58.97 77 ALA A N 1
ATOM 622 C CA . ALA A 1 77 ? 37.735 -7.154 -8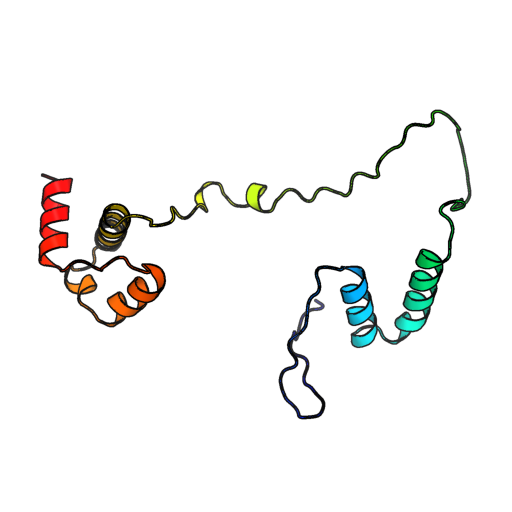.446 1.00 58.97 77 ALA A CA 1
ATOM 623 C C . ALA A 1 77 ? 36.364 -7.382 -7.810 1.00 58.97 77 ALA A C 1
ATOM 625 O O . ALA A 1 77 ? 35.374 -7.585 -8.514 1.00 58.97 77 ALA A O 1
ATOM 626 N N . ASN A 1 78 ? 36.349 -7.534 -6.485 1.00 62.28 78 ASN A N 1
ATOM 627 C CA . ASN A 1 78 ? 35.134 -7.689 -5.724 1.00 62.28 78 ASN A CA 1
ATOM 628 C C . ASN A 1 78 ? 34.537 -6.309 -5.837 1.00 62.28 78 ASN A C 1
ATOM 630 O O . ASN A 1 78 ? 34.912 -5.419 -5.075 1.00 62.28 78 ASN A O 1
ATOM 634 N N . GLN A 1 79 ? 33.713 -6.107 -6.864 1.00 64.50 79 GLN A N 1
ATOM 635 C CA . GLN A 1 79 ? 32.898 -4.922 -6.934 1.00 64.50 79 GLN A CA 1
ATOM 636 C C . GLN A 1 79 ? 32.235 -4.843 -5.557 1.00 64.50 79 GLN A C 1
ATOM 638 O O . GLN A 1 79 ? 31.605 -5.829 -5.145 1.00 64.50 79 GLN A O 1
ATOM 643 N N . PRO A 1 80 ? 32.481 -3.770 -4.787 1.00 67.69 80 PRO A N 1
ATOM 644 C CA . PRO A 1 80 ? 31.835 -3.612 -3.500 1.00 67.69 80 PRO A CA 1
ATOM 645 C C . PRO A 1 80 ? 30.343 -3.827 -3.720 1.00 67.69 80 PRO A C 1
ATOM 647 O O . PRO A 1 80 ? 29.776 -3.370 -4.717 1.00 67.69 80 PRO A O 1
ATOM 650 N N . SER A 1 81 ? 29.735 -4.619 -2.836 1.00 71.19 81 SER A N 1
ATOM 651 C CA . SER A 1 81 ? 28.303 -4.892 -2.900 1.00 71.19 81 SER A CA 1
ATOM 652 C C . SER A 1 81 ? 27.570 -3.570 -3.091 1.00 71.19 81 SER A C 1
ATOM 654 O O . SER A 1 81 ? 27.917 -2.594 -2.431 1.00 71.19 81 SER A O 1
ATOM 656 N N . ILE A 1 82 ? 26.546 -3.529 -3.948 1.00 68.06 82 ILE A N 1
ATOM 657 C CA . ILE A 1 82 ? 25.705 -2.333 -4.120 1.00 68.06 82 ILE A CA 1
ATOM 658 C C . ILE A 1 82 ? 25.214 -1.802 -2.759 1.00 68.06 82 ILE A C 1
ATOM 660 O O . ILE A 1 82 ? 25.067 -0.603 -2.574 1.00 68.06 82 ILE A O 1
ATOM 664 N N . LYS A 1 83 ? 25.074 -2.691 -1.763 1.00 64.75 83 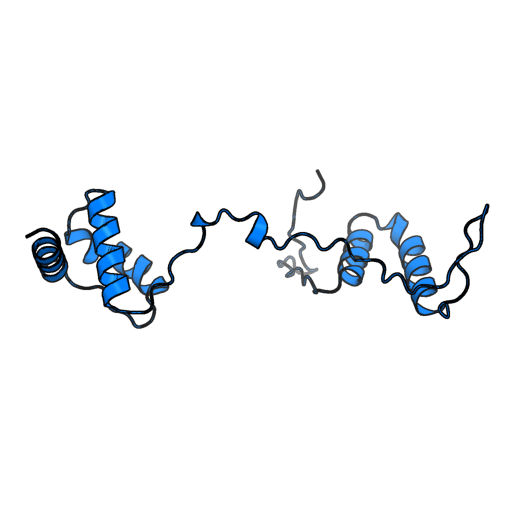LYS A N 1
ATOM 665 C CA . LYS A 1 83 ? 24.759 -2.364 -0.365 1.00 64.75 83 LYS A CA 1
ATOM 666 C C . LYS A 1 83 ? 25.729 -1.373 0.291 1.00 64.75 83 LYS A C 1
ATOM 668 O O . LYS A 1 83 ? 25.323 -0.706 1.226 1.00 64.75 83 LYS A O 1
ATOM 673 N N . ASN A 1 84 ? 26.973 -1.292 -0.176 1.00 67.19 84 ASN A N 1
ATOM 674 C CA . ASN A 1 84 ? 28.006 -0.389 0.338 1.00 67.19 84 ASN A CA 1
ATOM 675 C C . ASN A 1 84 ? 27.950 1.004 -0.316 1.00 67.19 84 ASN A C 1
ATOM 677 O O . ASN A 1 84 ? 28.650 1.907 0.125 1.00 67.19 84 ASN A O 1
ATOM 681 N N . HIS A 1 85 ? 27.160 1.156 -1.382 1.00 65.81 85 HIS A N 1
ATOM 682 C CA . HIS A 1 85 ? 26.925 2.421 -2.085 1.00 65.81 85 HIS A CA 1
ATOM 683 C C . HIS A 1 85 ? 25.485 2.918 -1.944 1.00 65.81 85 HIS A C 1
ATOM 685 O O . HIS A 1 85 ? 25.198 4.065 -2.268 1.00 65.81 85 HIS A O 1
ATOM 691 N N . LEU A 1 86 ? 24.578 2.052 -1.490 1.00 62.44 86 LEU A N 1
ATOM 692 C CA . LEU A 1 86 ? 23.257 2.456 -1.049 1.00 62.44 86 LEU A CA 1
ATOM 693 C C . LEU A 1 86 ? 23.411 3.149 0.296 1.00 62.44 86 LEU A C 1
ATOM 695 O O . LEU A 1 86 ? 24.018 2.604 1.218 1.00 62.44 86 LEU A O 1
ATOM 699 N N . ASP A 1 87 ? 22.860 4.350 0.380 1.00 63.47 87 ASP A N 1
ATOM 700 C CA . ASP A 1 87 ? 22.829 5.100 1.617 1.00 63.47 87 ASP A CA 1
ATOM 701 C C . ASP A 1 87 ? 22.146 4.259 2.710 1.00 63.47 87 ASP A C 1
ATOM 703 O O . ASP A 1 87 ? 21.184 3.526 2.451 1.00 63.47 87 ASP A O 1
ATOM 707 N N . SER A 1 88 ? 22.660 4.315 3.939 1.00 58.41 88 SER A N 1
ATOM 708 C CA . SER A 1 88 ? 22.173 3.474 5.051 1.00 58.41 88 SER A CA 1
ATOM 709 C C . SER A 1 88 ? 20.685 3.717 5.348 1.00 58.41 88 SER A C 1
ATOM 711 O O . SER A 1 88 ? 20.009 2.860 5.923 1.00 58.41 88 SER A O 1
ATOM 713 N N . SER A 1 89 ? 20.195 4.879 4.909 1.00 58.16 89 SER A N 1
ATOM 714 C CA . SER A 1 89 ? 18.819 5.369 4.935 1.00 58.16 89 SER A CA 1
ATOM 715 C C . SER A 1 89 ? 17.862 4.634 3.979 1.00 58.16 89 SER A C 1
ATOM 717 O O . SER A 1 89 ? 16.656 4.669 4.198 1.00 58.16 89 SER A O 1
ATOM 719 N N . TRP A 1 90 ? 18.356 3.908 2.963 1.00 53.84 90 TRP A N 1
ATOM 720 C CA . TRP A 1 90 ? 17.526 3.214 1.956 1.00 53.84 90 TRP A CA 1
ATOM 721 C C . TRP A 1 90 ? 16.784 1.981 2.500 1.00 53.84 90 TRP A C 1
ATOM 723 O O . TRP A 1 90 ? 15.920 1.415 1.827 1.00 53.84 90 TRP A O 1
ATOM 733 N N . LYS A 1 91 ? 17.107 1.491 3.702 1.00 61.38 91 LYS A N 1
ATOM 734 C CA . LYS A 1 91 ? 16.440 0.300 4.245 1.00 61.38 91 LYS A CA 1
ATOM 735 C C . LYS A 1 91 ? 14.991 0.631 4.609 1.00 61.38 91 LYS A C 1
ATOM 737 O O . LYS A 1 91 ? 14.699 0.951 5.756 1.00 61.38 91 LYS A O 1
ATOM 742 N N . TYR A 1 92 ? 14.083 0.493 3.643 1.00 66.88 92 TYR A N 1
ATOM 743 C CA . TYR A 1 92 ? 12.648 0.482 3.893 1.00 66.88 92 TYR A CA 1
ATOM 744 C C . TYR A 1 92 ? 12.367 -0.537 4.996 1.00 66.88 92 TYR A C 1
ATOM 746 O O . TYR A 1 92 ? 12.631 -1.736 4.835 1.00 66.88 92 TYR A O 1
ATOM 754 N N . LYS A 1 93 ? 11.883 -0.053 6.144 1.00 73.25 93 LYS A N 1
ATOM 755 C CA . LYS A 1 93 ? 11.435 -0.922 7.227 1.00 73.25 93 LYS A CA 1
ATOM 756 C C . LYS A 1 93 ? 10.236 -1.690 6.684 1.00 73.25 93 LYS A C 1
ATOM 758 O O . LYS A 1 93 ? 9.167 -1.123 6.488 1.00 73.25 93 LYS A O 1
ATOM 763 N N . GLN A 1 94 ? 10.452 -2.962 6.368 1.00 83.00 94 GLN A N 1
ATOM 764 C CA . GLN A 1 94 ? 9.397 -3.825 5.860 1.00 83.00 94 GLN A CA 1
ATOM 765 C C . GLN A 1 94 ? 8.266 -3.868 6.891 1.00 83.00 94 GLN A C 1
ATOM 767 O O . GLN A 1 94 ? 8.500 -4.247 8.040 1.00 83.00 94 GLN A O 1
ATOM 772 N N . ILE A 1 95 ? 7.061 -3.488 6.473 1.00 87.69 95 ILE A N 1
ATOM 773 C CA . ILE A 1 95 ? 5.860 -3.590 7.298 1.00 87.69 95 ILE A CA 1
ATOM 774 C C . ILE A 1 95 ? 5.540 -5.077 7.453 1.00 87.69 95 ILE A C 1
ATOM 776 O O . ILE A 1 95 ? 5.340 -5.779 6.461 1.00 87.69 95 ILE A O 1
ATOM 780 N N . ARG A 1 96 ? 5.569 -5.571 8.694 1.00 87.31 96 ARG A N 1
ATOM 781 C CA . ARG A 1 96 ? 5.331 -6.990 9.010 1.00 87.31 96 ARG A CA 1
ATOM 782 C C . ARG A 1 96 ? 4.128 -7.211 9.912 1.00 87.31 96 ARG A C 1
ATOM 784 O O . ARG A 1 96 ? 3.511 -8.265 9.816 1.00 87.31 96 ARG A O 1
ATOM 791 N N . THR A 1 97 ? 3.815 -6.252 10.781 1.00 93.38 97 THR A N 1
ATOM 792 C CA . THR A 1 97 ? 2.689 -6.347 11.715 1.00 93.38 97 THR A CA 1
ATOM 793 C C . THR A 1 97 ? 1.633 -5.292 11.416 1.00 93.38 97 THR A C 1
ATOM 795 O O . THR A 1 97 ? 1.896 -4.305 10.723 1.00 93.38 97 THR A O 1
ATOM 798 N N . GLN A 1 98 ? 0.432 -5.499 11.956 1.00 94.44 98 GLN A N 1
ATOM 799 C CA . GLN A 1 98 ? -0.665 -4.547 11.819 1.00 94.44 98 GLN A CA 1
ATOM 800 C C . GLN A 1 98 ? -0.312 -3.203 12.465 1.00 94.44 98 GLN A C 1
ATOM 802 O O . GLN A 1 98 ? -0.590 -2.156 11.896 1.00 94.44 98 GLN A O 1
ATOM 807 N N . GLU A 1 99 ? 0.379 -3.217 13.603 1.00 94.00 99 GLU A N 1
ATOM 808 C CA . GLU A 1 99 ? 0.804 -2.006 14.306 1.00 94.00 99 GLU A CA 1
ATOM 809 C C . GLU A 1 99 ? 1.843 -1.216 13.503 1.00 94.00 99 GLU A C 1
ATOM 811 O O . GLU A 1 99 ? 1.829 0.015 13.524 1.00 94.00 99 GLU A O 1
ATOM 816 N N . ASP A 1 100 ? 2.747 -1.904 12.797 1.00 92.81 100 ASP A N 1
ATOM 817 C CA . ASP A 1 100 ? 3.693 -1.255 11.886 1.00 92.81 100 ASP A CA 1
ATOM 818 C C . ASP A 1 100 ? 2.954 -0.599 10.706 1.00 92.81 100 ASP A C 1
ATOM 820 O O . ASP A 1 100 ? 3.308 0.517 10.322 1.00 92.81 100 ASP A O 1
ATOM 824 N N . LEU A 1 101 ? 1.920 -1.253 10.158 1.00 94.81 101 LEU A N 1
ATOM 825 C CA . LEU A 1 101 ? 1.092 -0.686 9.088 1.00 94.81 101 LEU A CA 1
ATOM 826 C C . LEU A 1 101 ? 0.315 0.538 9.578 1.00 94.81 101 LEU A C 1
ATOM 828 O O . LEU A 1 101 ? 0.361 1.587 8.939 1.00 94.81 101 LEU A O 1
ATOM 832 N N . ASP A 1 102 ? -0.356 0.414 10.721 1.00 95.38 102 ASP A N 1
ATOM 833 C CA . ASP A 1 102 ? -1.176 1.473 11.309 1.00 95.38 102 ASP A CA 1
ATOM 834 C C . ASP A 1 102 ? -0.323 2.720 11.592 1.00 95.38 102 ASP A C 1
ATOM 836 O O . ASP A 1 102 ? -0.712 3.834 11.241 1.00 95.38 102 ASP A O 1
ATOM 840 N N . LYS A 1 103 ? 0.889 2.536 12.136 1.00 94.25 103 LYS A N 1
ATOM 841 C CA . LYS A 1 103 ? 1.856 3.627 12.342 1.00 94.25 103 LYS A CA 1
ATOM 842 C C . LYS A 1 103 ? 2.359 4.222 11.033 1.00 94.25 103 LYS A C 1
ATOM 844 O O . LYS A 1 103 ? 2.508 5.436 10.952 1.00 94.25 103 LYS A O 1
ATOM 849 N N . ALA A 1 104 ? 2.645 3.402 10.023 1.00 93.88 104 ALA A N 1
ATOM 850 C CA . ALA A 1 104 ? 3.120 3.894 8.732 1.00 93.88 104 ALA A CA 1
ATOM 851 C C . ALA A 1 104 ? 2.056 4.748 8.027 1.00 93.88 104 ALA A C 1
ATOM 853 O O . ALA A 1 104 ? 2.371 5.833 7.541 1.00 93.88 104 ALA A O 1
ATOM 854 N N . ILE A 1 105 ? 0.798 4.294 8.032 1.00 95.12 105 ILE A N 1
ATOM 855 C CA . ILE A 1 105 ? -0.334 5.048 7.485 1.00 95.12 105 ILE A CA 1
ATOM 856 C C . ILE A 1 105 ? -0.531 6.341 8.275 1.00 95.12 105 ILE A C 1
ATOM 858 O O . ILE A 1 105 ? -0.600 7.408 7.672 1.00 95.12 105 ILE A O 1
ATOM 862 N N . LEU A 1 106 ? -0.561 6.274 9.609 1.00 95.69 106 LEU A N 1
ATOM 863 C CA . LEU A 1 106 ? -0.719 7.464 10.442 1.00 95.69 106 LEU A CA 1
ATOM 864 C C . LEU A 1 106 ? 0.403 8.486 10.196 1.00 95.69 106 LEU A C 1
ATOM 866 O O . LEU A 1 106 ? 0.122 9.669 10.026 1.00 95.69 106 LEU A O 1
ATOM 870 N N . ASN A 1 107 ? 1.656 8.036 10.112 1.00 94.75 107 ASN A N 1
ATOM 871 C CA . ASN A 1 107 ? 2.794 8.907 9.826 1.00 94.75 107 ASN A CA 1
ATOM 872 C C . ASN A 1 107 ? 2.685 9.572 8.452 1.00 94.75 107 ASN A C 1
ATOM 874 O O . ASN A 1 107 ? 3.012 10.747 8.340 1.00 94.75 107 ASN A O 1
ATOM 878 N N . HIS A 1 108 ? 2.219 8.856 7.426 1.00 94.12 108 HIS A N 1
ATOM 879 C CA . HIS A 1 108 ? 1.977 9.446 6.108 1.00 94.12 108 HIS A CA 1
ATOM 880 C C . HIS A 1 108 ? 0.902 10.539 6.168 1.00 94.12 108 HIS A C 1
ATOM 882 O O . HIS A 1 108 ? 1.118 11.632 5.649 1.00 94.12 108 HIS A O 1
ATOM 888 N N . LEU A 1 109 ? -0.212 10.287 6.869 1.00 95.12 109 LEU A N 1
ATOM 889 C CA . LEU A 1 109 ? -1.263 11.292 7.047 1.00 95.12 109 LEU A CA 1
ATOM 890 C C . LEU A 1 109 ? -0.746 12.538 7.776 1.00 95.12 109 LEU A C 1
ATOM 892 O O . LEU A 1 109 ? -1.090 13.651 7.396 1.00 95.12 109 LEU A O 1
ATOM 896 N N . ILE A 1 110 ? 0.086 12.364 8.808 1.00 94.25 110 ILE A N 1
ATOM 897 C CA . ILE A 1 110 ? 0.649 13.480 9.581 1.00 94.25 110 ILE A CA 1
ATOM 898 C C . ILE A 1 110 ? 1.687 14.253 8.762 1.00 94.25 110 ILE A C 1
ATOM 900 O O . ILE A 1 110 ? 1.646 15.480 8.746 1.00 94.25 110 ILE A O 1
ATOM 904 N N . ALA A 1 111 ? 2.610 13.554 8.095 1.00 94.06 111 ALA A N 1
ATOM 905 C CA . ALA A 1 111 ? 3.712 14.169 7.357 1.00 94.06 111 ALA A CA 1
ATOM 906 C C . ALA A 1 111 ? 3.214 15.087 6.233 1.00 94.06 111 ALA A C 1
ATOM 908 O O . ALA A 1 111 ? 3.748 16.180 6.059 1.00 94.06 111 ALA A O 1
ATOM 909 N N . ASP A 1 112 ? 2.161 14.664 5.533 1.00 94.12 112 ASP A N 1
ATOM 910 C CA . ASP A 1 112 ? 1.573 15.400 4.413 1.00 94.12 112 ASP A CA 1
ATOM 911 C C . ASP A 1 112 ? 0.299 16.179 4.810 1.00 94.12 112 ASP A C 1
ATOM 913 O O . ASP A 1 112 ? -0.396 16.714 3.946 1.00 94.12 112 ASP A O 1
ATOM 917 N N . LEU A 1 113 ? -0.022 16.253 6.113 1.00 93.25 113 LEU A N 1
ATOM 918 C CA . LEU A 1 113 ? -1.219 16.909 6.673 1.00 93.25 113 LEU A CA 1
ATOM 919 C C . LEU A 1 113 ? -2.530 16.501 5.974 1.00 93.25 113 LEU A C 1
ATOM 921 O O . LEU A 1 113 ? -3.427 17.316 5.738 1.00 93.25 113 LEU A O 1
ATOM 925 N N . LEU A 1 114 ? -2.648 15.219 5.637 1.00 95.19 114 LEU A N 1
ATOM 926 C CA . LEU A 1 114 ? -3.792 14.678 4.916 1.00 95.19 114 LEU A CA 1
ATOM 927 C C . LEU A 1 114 ? -4.991 14.461 5.849 1.00 95.19 114 LEU A C 1
ATOM 929 O O . LEU A 1 114 ? -4.834 14.092 7.018 1.00 95.19 114 LEU A O 1
ATOM 933 N N . PRO A 1 115 ? -6.223 14.625 5.338 1.00 95.56 115 PRO A N 1
ATOM 934 C CA . PRO A 1 115 ? -7.416 14.321 6.110 1.00 95.56 115 PRO A CA 1
ATOM 935 C C . PRO A 1 115 ? -7.507 12.817 6.397 1.00 95.56 115 PRO A C 1
ATOM 937 O O . PRO A 1 115 ? -7.268 11.986 5.525 1.00 95.56 115 PRO A O 1
ATOM 940 N N . PHE A 1 116 ? -7.975 12.444 7.591 1.00 95.06 116 PHE A N 1
ATOM 941 C CA . PHE A 1 116 ? -8.146 11.030 7.959 1.00 95.06 116 PHE A CA 1
ATOM 942 C C . PHE A 1 116 ? -9.153 10.268 7.082 1.00 95.06 116 PHE A C 1
ATOM 944 O O . PHE A 1 116 ? -9.182 9.044 7.127 1.00 95.06 116 PHE A O 1
ATOM 951 N N . SER A 1 117 ? -9.989 10.954 6.296 1.00 95.38 117 SER A N 1
ATOM 952 C CA . SER A 1 117 ? -10.860 10.315 5.300 1.00 95.38 117 SER A CA 1
ATOM 953 C C . SER A 1 117 ? -10.089 9.707 4.123 1.00 95.38 117 SER A C 1
ATOM 955 O O . SER A 1 117 ? -10.662 8.914 3.380 1.00 95.38 117 SER A O 1
ATOM 957 N N . GLU A 1 118 ? -8.801 10.024 3.953 1.00 95.75 118 GLU A N 1
ATOM 958 C CA . GLU A 1 118 ? -7.953 9.455 2.900 1.00 95.75 118 GLU A CA 1
ATOM 959 C C . GLU A 1 118 ? -7.917 7.922 2.951 1.00 95.75 118 GLU A C 1
ATOM 961 O O . GLU A 1 118 ? -8.025 7.273 1.914 1.00 95.75 118 GLU A O 1
ATOM 966 N N . VAL A 1 119 ? -7.877 7.333 4.153 1.00 95.56 119 VAL A N 1
ATOM 967 C CA . VAL A 1 119 ? -7.806 5.868 4.331 1.00 95.56 119 VAL A CA 1
ATOM 968 C C . VAL A 1 119 ? -9.053 5.135 3.832 1.00 95.56 119 VAL A C 1
ATOM 970 O O . VAL A 1 119 ? -9.025 3.928 3.597 1.00 95.56 119 VAL A O 1
ATOM 973 N N . GLU A 1 120 ? -10.159 5.860 3.663 1.00 94.94 120 GLU A N 1
ATOM 974 C CA . GLU A 1 120 ? -11.431 5.323 3.186 1.00 94.94 120 GLU A CA 1
ATOM 975 C C . GLU A 1 120 ? -11.570 5.428 1.664 1.00 94.94 120 GLU A C 1
ATOM 977 O O . GLU A 1 120 ? -12.446 4.773 1.097 1.00 94.94 120 GLU A O 1
ATOM 982 N N . LYS A 1 121 ? -10.700 6.191 0.990 1.00 95.75 121 LYS A N 1
ATOM 983 C CA . LYS A 1 121 ? -10.729 6.334 -0.466 1.00 95.75 121 LYS A CA 1
ATOM 984 C C . LYS A 1 121 ? -10.283 5.044 -1.145 1.00 95.75 121 LYS A C 1
ATOM 986 O O . LYS A 1 121 ? -9.245 4.472 -0.823 1.00 95.75 121 LYS A O 1
ATOM 991 N N . GLU A 1 122 ? -11.024 4.636 -2.169 1.00 95.00 122 GLU A N 1
ATOM 992 C CA . GLU A 1 122 ? -10.745 3.398 -2.908 1.00 95.00 122 GLU A CA 1
ATOM 993 C C . GLU A 1 122 ? -9.369 3.406 -3.589 1.00 95.00 122 GLU A C 1
ATOM 995 O O . GLU A 1 122 ? -8.674 2.395 -3.595 1.00 95.00 122 GLU A O 1
ATOM 1000 N N . ALA A 1 123 ? -8.919 4.557 -4.099 1.00 93.94 123 ALA A N 1
ATOM 1001 C CA . ALA A 1 123 ? -7.582 4.687 -4.680 1.00 93.94 123 ALA A CA 1
ATOM 1002 C C . ALA A 1 123 ? -6.474 4.397 -3.651 1.00 93.94 123 ALA A C 1
ATOM 1004 O O . ALA A 1 123 ? -5.528 3.669 -3.951 1.00 93.94 123 ALA A O 1
ATOM 1005 N N . PHE A 1 124 ? -6.627 4.911 -2.427 1.00 94.69 124 PHE A N 1
ATOM 1006 C CA . PHE A 1 124 ? -5.703 4.653 -1.328 1.00 94.69 124 PHE A CA 1
ATOM 1007 C C . PHE A 1 124 ? -5.729 3.176 -0.919 1.00 94.69 124 PHE A C 1
ATOM 1009 O O . PHE A 1 124 ? -4.677 2.546 -0.798 1.00 94.69 124 PHE A O 1
ATOM 1016 N N . LYS A 1 125 ? -6.926 2.591 -0.780 1.00 93.81 125 LYS A N 1
ATOM 1017 C CA . LYS A 1 125 ? -7.083 1.166 -0.457 1.00 93.81 125 LYS A CA 1
ATOM 1018 C C . LYS A 1 125 ? -6.455 0.256 -1.503 1.00 93.81 125 LYS A C 1
ATOM 1020 O O . LYS A 1 125 ? -5.793 -0.703 -1.132 1.00 93.81 125 LYS A O 1
ATOM 1025 N N . ASN A 1 126 ? -6.611 0.567 -2.787 1.00 92.75 126 ASN A N 1
ATOM 1026 C CA . ASN A 1 126 ? -6.006 -0.209 -3.868 1.00 92.75 126 ASN A CA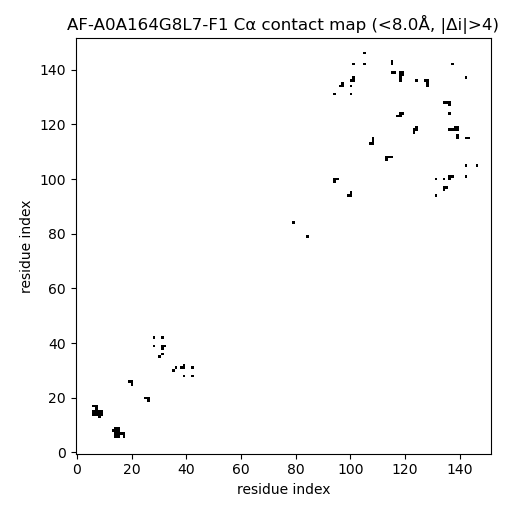 1
ATOM 1027 C C . ASN A 1 126 ? -4.478 -0.093 -3.866 1.00 92.75 126 ASN A C 1
ATOM 1029 O O . ASN A 1 126 ? -3.786 -1.096 -4.048 1.00 92.75 126 ASN A O 1
ATOM 1033 N N . LEU A 1 127 ? -3.950 1.111 -3.622 1.00 91.56 127 LEU A N 1
ATOM 1034 C CA . LEU A 1 127 ? -2.510 1.349 -3.543 1.00 91.56 127 LEU A CA 1
ATOM 1035 C C . LEU A 1 127 ? -1.879 0.575 -2.382 1.00 91.56 127 LEU A C 1
ATOM 1037 O O . LEU A 1 127 ? -0.915 -0.163 -2.576 1.00 91.56 127 LEU A O 1
ATOM 1041 N N . ILE A 1 128 ? -2.423 0.741 -1.178 1.00 91.81 128 ILE A N 1
ATOM 1042 C CA . ILE A 1 128 ? -1.861 0.127 0.024 1.00 91.81 128 ILE A CA 1
ATOM 1043 C C . ILE A 1 128 ? -2.203 -1.358 0.094 1.00 91.81 128 ILE A C 1
ATOM 1045 O O . ILE A 1 128 ? -1.333 -2.146 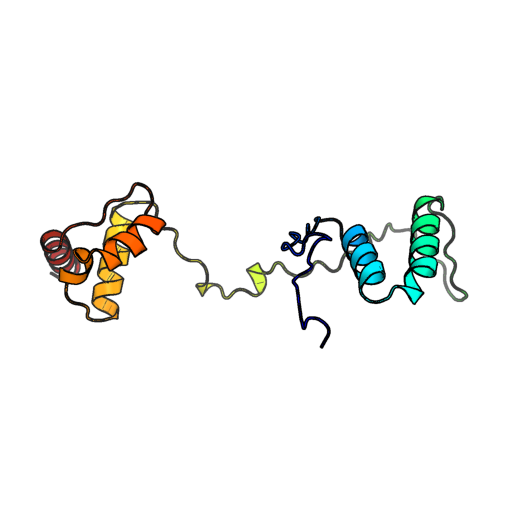0.442 1.00 91.81 128 ILE A O 1
ATOM 1049 N N . GLY A 1 129 ? -3.407 -1.767 -0.304 1.00 86.56 129 GLY A N 1
ATOM 1050 C CA . GLY A 1 129 ? -3.847 -3.165 -0.295 1.00 86.56 129 GLY A CA 1
ATOM 1051 C C . GLY A 1 129 ? -2.982 -4.074 -1.169 1.00 86.56 129 GLY A C 1
ATOM 1052 O O . GLY A 1 129 ? -2.682 -5.199 -0.778 1.00 86.56 129 GLY A O 1
ATOM 1053 N N . GLY A 1 130 ? -2.484 -3.572 -2.305 1.00 85.00 130 GLY A N 1
ATOM 1054 C CA . GLY A 1 130 ? -1.514 -4.303 -3.129 1.00 85.00 130 GLY A CA 1
ATOM 1055 C C . GLY A 1 130 ? -0.141 -4.492 -2.465 1.00 85.00 130 GLY A C 1
ATOM 1056 O O . GLY A 1 130 ? 0.608 -5.388 -2.849 1.00 85.00 130 GLY A O 1
ATOM 1057 N N . LEU A 1 131 ? 0.192 -3.668 -1.466 1.00 85.62 131 LEU A N 1
ATOM 1058 C CA . LEU A 1 131 ? 1.488 -3.650 -0.777 1.00 85.62 131 LEU A CA 1
ATOM 1059 C C . LEU A 1 131 ? 1.434 -4.263 0.633 1.00 85.62 131 LEU A C 1
ATOM 1061 O O . LEU A 1 131 ? 2.450 -4.760 1.118 1.00 85.62 131 LEU A O 1
ATOM 1065 N N . SER A 1 132 ? 0.276 -4.230 1.297 1.00 86.06 132 SER A N 1
ATOM 1066 C CA . SER A 1 132 ? 0.095 -4.631 2.698 1.00 86.06 132 SER A CA 1
ATOM 1067 C C . SER A 1 132 ? -0.150 -6.131 2.888 1.00 86.06 132 SER A C 1
ATOM 1069 O O . SER A 1 132 ? -0.090 -6.626 4.015 1.00 86.06 132 SER A O 1
ATOM 1071 N N . GLY A 1 133 ? -0.397 -6.874 1.804 1.00 86.62 133 GLY A N 1
ATOM 1072 C CA . GLY A 1 133 ? -0.623 -8.318 1.844 1.00 86.62 133 GLY A CA 1
ATOM 1073 C C . GLY A 1 133 ? -1.858 -8.678 2.686 1.00 86.62 133 GLY A C 1
ATOM 1074 O O . GLY A 1 133 ? -2.948 -8.217 2.361 1.00 86.62 133 GLY A O 1
ATOM 1075 N N . PRO A 1 134 ? -1.731 -9.497 3.751 1.00 90.06 134 PRO A N 1
ATOM 1076 C CA . PRO A 1 134 ? -2.870 -9.904 4.581 1.00 90.06 134 PRO A CA 1
ATOM 1077 C C . PRO A 1 134 ? -3.326 -8.829 5.582 1.00 90.06 134 PRO A C 1
ATOM 1079 O O . PRO A 1 134 ? -4.332 -9.020 6.264 1.00 90.06 134 PRO A O 1
ATOM 1082 N N . LEU A 1 135 ? -2.568 -7.740 5.734 1.00 93.94 135 LEU A N 1
ATOM 1083 C CA . LEU A 1 135 ? -2.860 -6.691 6.707 1.00 93.94 135 LEU A CA 1
ATOM 1084 C C . LEU A 1 135 ? -3.992 -5.787 6.217 1.00 93.94 135 LEU A C 1
ATOM 1086 O O . LEU A 1 135 ? -4.098 -5.488 5.024 1.00 93.94 135 LEU A O 1
ATOM 1090 N N . VAL A 1 136 ? -4.810 -5.316 7.156 1.00 93.19 136 VAL A N 1
ATOM 1091 C CA . VAL A 1 136 ? -6.060 -4.610 6.856 1.00 93.19 136 VAL A CA 1
ATOM 1092 C C . VAL A 1 136 ? -5.900 -3.118 7.116 1.00 93.19 136 VAL A C 1
ATOM 1094 O O . VAL A 1 136 ? -5.436 -2.708 8.175 1.00 93.19 136 VAL A O 1
ATOM 1097 N N . ILE A 1 137 ? -6.332 -2.285 6.172 1.00 94.38 137 ILE A N 1
ATOM 1098 C CA . ILE A 1 137 ? -6.370 -0.831 6.362 1.00 94.38 137 ILE A CA 1
ATOM 1099 C C . ILE A 1 137 ? -7.497 -0.499 7.345 1.00 94.38 137 ILE A C 1
ATOM 1101 O O . ILE A 1 137 ? -8.654 -0.861 7.127 1.00 94.38 137 ILE A O 1
ATOM 1105 N N . ARG A 1 138 ? -7.159 0.175 8.448 1.00 94.88 138 ARG A N 1
ATOM 1106 C CA . ARG A 1 138 ? -8.129 0.568 9.477 1.00 94.88 138 ARG A CA 1
ATOM 1107 C C . ARG A 1 138 ? -8.943 1.788 9.047 1.00 94.88 138 ARG A C 1
ATOM 1109 O O . ARG A 1 138 ? -8.524 2.583 8.212 1.00 94.88 138 ARG A O 1
ATOM 1116 N N . SER A 1 139 ? -10.116 1.929 9.655 1.00 95.75 139 SER A N 1
ATOM 1117 C CA . SER A 1 139 ? -11.056 3.010 9.372 1.00 95.75 139 SER A CA 1
ATOM 1118 C C . SER A 1 139 ? -10.595 4.360 9.929 1.00 95.75 139 SER A C 1
ATOM 1120 O O . SER A 1 139 ? -9.733 4.446 10.810 1.00 95.75 139 SER A O 1
ATOM 1122 N N . ARG A 1 140 ? -11.232 5.436 9.458 1.00 96.06 140 ARG A N 1
ATOM 1123 C CA . ARG A 1 140 ? -10.968 6.803 9.919 1.00 96.06 140 ARG A CA 1
ATOM 1124 C C . ARG A 1 140 ? -11.095 6.979 11.443 1.00 96.06 140 ARG A C 1
ATOM 1126 O O . ARG A 1 140 ? -10.188 7.580 12.019 1.00 96.06 140 ARG A O 1
ATOM 1133 N N . PRO A 1 141 ? -12.151 6.483 12.130 1.00 96.38 141 PRO A N 1
ATOM 1134 C CA . PRO A 1 141 ? -12.275 6.653 13.580 1.00 96.38 141 PRO A CA 1
ATOM 1135 C C . PRO A 1 141 ? -11.096 6.056 14.352 1.00 96.38 141 PRO A C 1
ATOM 1137 O O . PRO A 1 141 ? -10.608 6.676 15.292 1.00 96.38 141 PRO A O 1
ATOM 1140 N N . PHE A 1 142 ? -10.593 4.905 13.901 1.00 97.00 142 PHE A N 1
ATOM 1141 C CA . PHE A 1 142 ? -9.436 4.258 14.508 1.00 97.00 142 PHE A CA 1
ATOM 1142 C C . PHE A 1 142 ? -8.172 5.116 14.379 1.00 97.00 142 PHE A C 1
ATOM 1144 O O . PHE A 1 142 ? -7.448 5.284 15.353 1.00 97.00 142 PHE A O 1
ATOM 1151 N N . MET A 1 143 ? -7.917 5.706 13.206 1.00 96.12 143 MET A N 1
ATOM 1152 C CA . MET A 1 143 ? -6.749 6.577 13.001 1.00 96.12 143 MET A CA 1
ATOM 1153 C C . MET A 1 143 ? -6.793 7.825 13.890 1.00 96.12 143 MET A C 1
ATOM 1155 O O . MET A 1 143 ? -5.768 8.245 14.424 1.00 96.12 143 MET A O 1
ATOM 1159 N N . VAL A 1 144 ? -7.987 8.386 14.104 1.00 95.38 144 VAL A N 1
ATOM 1160 C CA . VAL A 1 144 ? -8.188 9.514 15.027 1.00 95.38 144 VAL A CA 1
ATOM 1161 C C . VAL A 1 144 ? -7.899 9.102 16.472 1.00 95.38 144 VAL A C 1
ATOM 1163 O O . VAL A 1 144 ? -7.238 9.839 17.202 1.00 95.38 144 VAL A O 1
ATOM 1166 N N . GLU A 1 145 ? -8.378 7.936 16.901 1.00 96.69 145 GLU A N 1
ATOM 1167 C CA . GLU A 1 145 ? -8.109 7.406 18.241 1.00 96.69 145 GLU A CA 1
ATOM 1168 C C . GLU A 1 145 ? -6.620 7.096 18.444 1.00 96.69 145 GLU A C 1
ATOM 1170 O O . GLU A 1 145 ? -6.045 7.448 19.475 1.00 96.69 145 GLU A O 1
ATOM 1175 N N . LEU A 1 146 ? -5.971 6.515 17.434 1.00 95.62 146 LEU A N 1
ATOM 1176 C CA . LEU A 1 146 ? -4.542 6.225 17.451 1.00 95.62 146 LEU A CA 1
ATOM 1177 C C . LEU A 1 146 ? -3.708 7.507 17.561 1.00 95.62 146 LEU A C 1
ATOM 1179 O O . LEU A 1 146 ? -2.750 7.542 18.335 1.00 95.62 146 LEU A O 1
ATOM 1183 N N . LEU A 1 147 ? -4.088 8.571 16.843 1.00 95.00 147 LEU A N 1
ATOM 1184 C CA . LEU A 1 147 ? -3.449 9.881 16.967 1.00 95.00 147 LEU A CA 1
ATOM 1185 C C . LEU A 1 147 ? -3.569 10.412 18.396 1.00 95.00 147 LEU A C 1
ATOM 1187 O O . LEU A 1 147 ? -2.559 10.774 18.998 1.00 95.00 147 LEU A O 1
ATOM 1191 N N . LYS A 1 148 ? -4.786 10.417 18.955 1.00 94.88 148 LYS A N 1
ATOM 1192 C CA . LYS A 1 148 ? -5.025 10.861 20.335 1.00 94.88 148 LYS A CA 1
ATOM 1193 C C . LYS A 1 148 ? -4.153 10.085 21.312 1.00 94.88 148 LYS A C 1
ATOM 1195 O O . LYS A 1 148 ? -3.455 10.701 22.096 1.00 94.88 148 LYS A O 1
ATOM 1200 N N . LYS A 1 149 ? -4.111 8.756 21.210 1.00 94.75 149 LYS A N 1
ATOM 1201 C CA . LYS A 1 149 ? -3.278 7.906 22.072 1.00 94.75 149 LY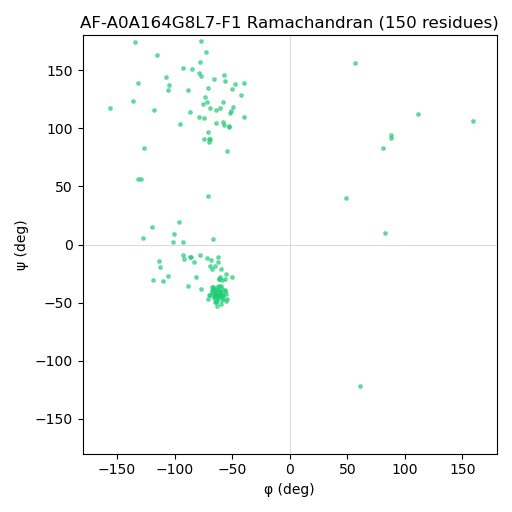S A CA 1
ATOM 1202 C C . LYS A 1 149 ? -1.773 8.185 21.947 1.00 94.75 149 LYS A C 1
ATOM 1204 O O . LYS A 1 149 ? -1.034 7.935 22.889 1.00 94.75 149 LYS A O 1
ATOM 1209 N N . THR A 1 150 ? -1.312 8.633 20.781 1.00 91.62 150 THR A N 1
ATOM 1210 C CA . THR A 1 150 ? 0.116 8.879 20.521 1.00 91.62 150 THR A CA 1
ATOM 1211 C C . THR A 1 150 ? 0.583 10.233 21.069 1.00 91.62 150 THR A C 1
ATOM 1213 O O . THR A 1 150 ? 1.758 10.370 21.398 1.00 91.62 150 THR A O 1
ATOM 1216 N N . TYR A 1 151 ? -0.320 11.216 21.168 1.00 89.12 151 TYR A N 1
ATOM 1217 C CA . TYR A 1 151 ? 0.006 12.611 21.497 1.00 89.12 151 TYR A CA 1
ATOM 1218 C C . TYR A 1 151 ? -0.799 13.207 22.670 1.00 89.12 151 TYR A C 1
ATOM 1220 O O . TYR A 1 151 ? -0.682 14.404 22.925 1.00 89.12 151 TYR A O 1
ATOM 1228 N N . SER A 1 152 ? -1.625 12.410 23.355 1.00 74.62 152 SER A N 1
ATOM 1229 C CA . SER A 1 152 ? -2.216 12.741 24.666 1.00 74.62 152 SER A CA 1
ATOM 1230 C C . SER A 1 152 ? -1.344 12.179 25.774 1.00 74.62 152 SER A C 1
ATOM 1232 O O . SER A 1 152 ? -1.140 12.910 26.763 1.00 74.62 152 SER A O 1
#

pLDDT: mean 74.0, std 19.33, range [31.3, 97.0]

Solvent-accessible surface area (backbone atoms only — not comparable to full-atom values): 10112 Å² total; per-residue (Å²): 141,92,78,92,74,95,78,48,62,43,101,85,71,45,82,48,81,81,83,80,61,98,46,66,65,63,53,50,54,51,47,31,56,75,77,37,55,88,51,37,63,62,51,50,54,56,54,50,48,68,76,66,58,67,101,70,84,85,85,75,88,82,88,88,81,88,81,80,96,64,91,71,72,78,74,68,82,74,71,73,56,68,75,81,74,47,60,87,81,70,68,73,79,76,74,82,50,65,67,52,44,54,50,53,54,52,49,53,33,60,76,69,69,48,64,60,65,50,62,72,34,66,70,49,42,56,59,46,46,76,72,48,64,93,51,77,87,64,55,44,71,56,55,54,51,52,49,46,73,74,76,109